Protein AF-A0A1M5A267-F1 (afdb_monomer)

Foldseek 3Di:
DPPPVVVVVVVVVVVVVVVVVVVLFVVLFVLLQVLLQVVQVVVVADRADEDPLQQQLFQVVQQQCLVPVDQAGPVRHGSCVSSVPDDFPDKDKDKDKALDSDSNVSNVVLCVDPRSVCQSNPNQWRHWHKHWDQHPVRMIIIMIMTGHD

Radius of gyration: 17.27 Å; Cα contacts (8 Å, |Δi|>4): 236; chains: 1; bounding box: 64×38×31 Å

pLDDT: mean 91.3, std 11.42, range [56.25, 98.81]

Secondary structure (DSSP, 8-state):
--SHHHHHHHHHHHHHHHHHHHHHHHHHHHHHHHHHHHHHHHTTPPPPEE-HHHHHHHHHHHHHHHHS-SSB-TTS-BGGGGGTT---SSEEEEEEEESS--HHHHHHHHHHSHHHHHHHT-TT--EEEEEEEE-TTS-EEEEEEEE--

InterPro domains:
  IPR014044 CAP domain [PF00188] (33-142)
  IPR035940 CAP superfamily [G3DSA:3.40.33.10] (18-144)
  IPR035940 CAP superfamily [SSF55797] (25-143)

Organism: NCBI:txid1123243

Sequence (149 aa):
MRNLRTIISMLVMMAALFAASTAFASSLENEVLYYVNVERAAAGLRPLTYNVSLASAANVRASEAGVHFGHVRPDGRDVKSVLNEASYAWFGENLAVSKTDDAKKIVRAWMASPTHRANLLNRHYTQMGIGVTRGADGRLYWAGLLASE

Structure (mmCIF, N/CA/C/O backbone):
data_AF-A0A1M5A267-F1
#
_entry.id   AF-A0A1M5A267-F1
#
loop_
_atom_site.group_PDB
_atom_site.id
_atom_site.type_symbol
_atom_site.label_atom_id
_atom_site.label_alt_id
_atom_site.label_comp_id
_atom_site.label_asym_id
_atom_site.label_entity_id
_atom_site.label_seq_id
_atom_site.pdbx_PDB_ins_code
_atom_site.Cartn_x
_atom_site.Cartn_y
_atom_site.Cartn_z
_atom_site.occupancy
_atom_site.B_iso_or_equiv
_atom_site.auth_seq_id
_atom_site.auth_comp_id
_atom_site.auth_asym_id
_atom_site.auth_atom_id
_atom_site.pdbx_PDB_model_num
ATOM 1 N N . MET A 1 1 ? 44.710 18.205 -3.627 1.00 56.25 1 MET A N 1
ATOM 2 C CA . MET A 1 1 ? 43.807 18.642 -2.530 1.00 56.25 1 MET A CA 1
ATOM 3 C C . MET A 1 1 ? 42.447 19.177 -3.025 1.00 56.25 1 MET A C 1
ATOM 5 O O . MET A 1 1 ? 41.764 19.863 -2.278 1.00 56.25 1 MET A O 1
ATOM 9 N N . ARG A 1 2 ? 41.996 18.845 -4.248 1.00 56.69 2 ARG A N 1
ATOM 10 C CA . ARG A 1 2 ? 40.710 19.297 -4.828 1.00 56.69 2 ARG A CA 1
ATOM 11 C C . ARG A 1 2 ? 39.526 18.365 -4.505 1.00 56.69 2 ARG A C 1
ATOM 13 O O . ARG A 1 2 ? 38.456 18.520 -5.070 1.00 56.69 2 ARG A O 1
ATOM 20 N N . ASN A 1 3 ? 39.713 17.385 -3.622 1.00 62.44 3 ASN A N 1
ATOM 21 C CA . ASN A 1 3 ? 38.942 16.144 -3.711 1.00 62.44 3 ASN A CA 1
ATOM 22 C C . ASN A 1 3 ? 37.986 15.972 -2.521 1.00 62.44 3 ASN A C 1
ATOM 24 O O . ASN A 1 3 ? 36.874 15.495 -2.697 1.00 62.44 3 ASN A O 1
ATOM 28 N N . LEU A 1 4 ? 38.371 16.415 -1.320 1.00 67.75 4 LEU A N 1
ATOM 29 C CA . LEU A 1 4 ? 37.587 16.148 -0.110 1.00 67.75 4 LEU A CA 1
ATOM 30 C C . LEU A 1 4 ? 36.311 17.000 -0.025 1.00 67.75 4 LEU A C 1
ATOM 32 O O . LEU A 1 4 ? 35.255 16.484 0.317 1.00 67.75 4 LEU A O 1
ATOM 36 N N . ARG A 1 5 ? 36.379 18.283 -0.407 1.00 73.12 5 ARG A N 1
ATOM 37 C CA . ARG A 1 5 ? 35.201 19.168 -0.445 1.00 73.12 5 ARG A CA 1
ATOM 38 C C . ARG A 1 5 ? 34.155 18.685 -1.450 1.00 73.12 5 ARG A C 1
ATOM 40 O O . ARG A 1 5 ? 32.987 18.612 -1.104 1.00 73.12 5 ARG A O 1
ATOM 47 N N . THR A 1 6 ? 34.579 18.284 -2.647 1.00 70.44 6 THR A N 1
ATOM 48 C CA . THR A 1 6 ? 33.681 17.768 -3.689 1.00 70.44 6 THR A CA 1
ATOM 49 C C . THR A 1 6 ? 33.042 16.437 -3.292 1.00 70.44 6 THR A C 1
ATOM 51 O O . THR A 1 6 ? 31.845 16.262 -3.495 1.00 70.44 6 THR A O 1
ATOM 54 N N . ILE A 1 7 ? 33.800 15.528 -2.664 1.00 74.69 7 ILE A N 1
ATOM 55 C CA . ILE A 1 7 ? 33.269 14.253 -2.153 1.00 74.69 7 ILE A CA 1
ATOM 56 C C . ILE A 1 7 ? 32.247 14.494 -1.036 1.00 74.69 7 ILE A C 1
ATOM 58 O O . ILE A 1 7 ? 31.166 13.914 -1.068 1.00 74.69 7 ILE A O 1
ATOM 62 N N . ILE A 1 8 ? 32.543 15.384 -0.085 1.00 77.44 8 ILE A N 1
ATOM 63 C CA . ILE A 1 8 ? 31.602 15.735 0.988 1.00 77.44 8 ILE A CA 1
ATOM 64 C C . ILE A 1 8 ? 30.332 16.362 0.400 1.00 77.44 8 ILE A C 1
ATOM 66 O O . ILE A 1 8 ? 29.235 15.966 0.776 1.00 77.44 8 ILE A O 1
ATOM 70 N N . SER A 1 9 ? 30.449 17.276 -0.567 1.00 73.81 9 SER A N 1
ATOM 71 C CA . SER A 1 9 ? 29.285 17.862 -1.241 1.00 73.81 9 SER A CA 1
ATOM 72 C C . SER A 1 9 ? 28.444 16.821 -1.988 1.00 73.81 9 SER A C 1
ATOM 74 O O . SER A 1 9 ? 27.220 16.869 -1.903 1.00 73.81 9 SER A O 1
ATOM 76 N N . MET A 1 10 ? 29.066 15.852 -2.669 1.00 75.69 10 MET A N 1
ATOM 77 C CA . MET A 1 10 ? 28.349 14.753 -3.330 1.00 75.69 10 MET A CA 1
ATOM 78 C C . MET A 1 10 ? 27.637 13.839 -2.329 1.00 75.69 10 MET A C 1
ATOM 80 O O . MET A 1 10 ? 26.479 13.491 -2.544 1.00 75.69 10 MET A O 1
ATOM 84 N N . LEU A 1 11 ? 28.290 13.491 -1.217 1.00 78.44 11 LEU A N 1
ATOM 85 C CA . LEU A 1 11 ? 27.695 12.667 -0.163 1.00 78.44 11 LEU A CA 1
ATOM 86 C C . LEU A 1 11 ? 26.512 13.370 0.513 1.00 78.44 11 LEU A C 1
ATOM 88 O O . LEU A 1 11 ? 25.465 12.756 0.702 1.00 78.44 11 LEU A O 1
ATOM 92 N N . VAL A 1 12 ? 26.643 14.665 0.817 1.00 77.25 12 VAL A N 1
ATOM 93 C CA . VAL A 1 12 ? 25.555 15.477 1.384 1.00 77.25 12 VAL A CA 1
ATOM 94 C C . VAL A 1 12 ? 24.383 15.580 0.405 1.00 77.25 12 VAL A C 1
ATOM 96 O O . VAL A 1 12 ? 23.234 15.425 0.810 1.00 77.25 12 VAL A O 1
ATOM 99 N N . MET A 1 13 ? 24.654 15.773 -0.889 1.00 70.19 13 MET A N 1
ATOM 100 C CA . MET A 1 13 ? 23.606 15.847 -1.910 1.00 70.19 13 MET A CA 1
ATOM 101 C C . MET A 1 13 ? 22.891 14.502 -2.107 1.00 70.19 13 MET A C 1
ATOM 103 O O . MET A 1 13 ? 21.669 14.473 -2.224 1.00 70.19 13 MET A O 1
ATOM 107 N N . MET A 1 14 ? 23.622 13.384 -2.079 1.00 71.62 14 MET A N 1
ATOM 108 C CA . MET A 1 14 ? 23.042 12.042 -2.188 1.00 71.62 14 MET A CA 1
ATOM 109 C C . MET A 1 14 ? 22.178 11.692 -0.968 1.00 71.62 14 MET A C 1
ATOM 111 O O . MET A 1 14 ? 21.073 11.175 -1.125 1.00 71.62 14 MET A O 1
ATOM 115 N N . ALA A 1 15 ? 22.635 12.037 0.240 1.00 67.25 15 ALA A N 1
ATOM 116 C CA . ALA A 1 15 ? 21.856 11.866 1.464 1.00 67.25 15 ALA A CA 1
ATOM 117 C C . ALA A 1 15 ? 20.574 12.721 1.462 1.00 67.25 15 ALA A C 1
ATOM 119 O O . ALA A 1 15 ? 19.509 12.232 1.839 1.00 67.25 15 ALA A O 1
ATOM 120 N N . ALA A 1 16 ? 20.648 13.969 0.988 1.00 59.91 16 ALA A N 1
ATOM 121 C CA . ALA A 1 16 ? 19.489 14.856 0.880 1.00 59.91 16 ALA A CA 1
ATOM 122 C C . ALA A 1 16 ? 18.456 14.361 -0.150 1.00 59.91 16 ALA A C 1
ATOM 124 O O . ALA A 1 16 ? 17.258 14.379 0.129 1.00 59.91 16 ALA A O 1
ATOM 125 N N . LEU A 1 17 ? 18.905 13.870 -1.312 1.00 65.88 17 LEU A N 1
ATOM 126 C CA . LEU A 1 17 ? 18.029 13.270 -2.327 1.00 65.88 17 LEU A CA 1
ATOM 127 C C . LEU A 1 17 ? 17.302 12.032 -1.789 1.00 65.88 17 LEU A C 1
ATOM 129 O O . LEU A 1 17 ? 16.099 11.880 -2.003 1.00 65.88 17 LEU A O 1
ATOM 133 N N . PHE A 1 18 ? 18.011 11.178 -1.046 1.00 67.00 18 PHE A N 1
ATOM 134 C CA . PHE A 1 18 ? 17.415 10.004 -0.416 1.00 67.00 18 PHE A CA 1
ATOM 135 C C . PHE A 1 18 ? 16.355 10.397 0.624 1.00 67.00 18 PHE A C 1
ATOM 137 O O . PHE A 1 18 ? 15.223 9.922 0.548 1.00 67.00 18 PHE A O 1
ATOM 144 N N . ALA A 1 19 ? 16.667 11.327 1.532 1.00 61.41 19 ALA A N 1
ATOM 145 C CA . ALA A 1 19 ? 15.726 11.803 2.549 1.00 61.41 19 ALA A CA 1
ATOM 146 C C . ALA A 1 19 ? 14.476 12.486 1.956 1.00 61.41 19 ALA A C 1
ATOM 148 O O . ALA A 1 19 ? 13.368 12.293 2.451 1.00 61.41 19 ALA A O 1
ATOM 149 N N . ALA A 1 20 ? 14.625 13.258 0.875 1.00 61.56 20 ALA A N 1
ATOM 150 C CA . ALA A 1 20 ? 13.484 13.857 0.185 1.00 61.56 20 ALA A CA 1
ATOM 151 C C . ALA A 1 20 ? 12.590 12.793 -0.477 1.00 61.56 20 ALA A C 1
ATOM 153 O O . ALA A 1 20 ? 11.365 12.896 -0.427 1.00 61.56 20 ALA A O 1
ATOM 154 N N . SER A 1 21 ? 13.187 11.745 -1.056 1.00 67.44 21 SER A N 1
ATOM 155 C CA . SER A 1 21 ? 12.437 10.652 -1.685 1.00 67.44 21 SER A CA 1
ATOM 156 C C . SER A 1 21 ? 11.642 9.813 -0.679 1.00 67.44 21 SER A C 1
ATOM 158 O O . SER A 1 21 ? 10.497 9.456 -0.955 1.00 67.44 21 SER A O 1
ATOM 160 N N . THR A 1 22 ? 12.199 9.554 0.509 1.00 70.38 22 THR A N 1
ATOM 161 C CA . THR A 1 22 ? 11.508 8.815 1.576 1.00 70.38 22 THR A CA 1
ATOM 162 C C . THR A 1 22 ? 10.385 9.641 2.197 1.00 70.38 22 THR A C 1
ATOM 164 O O . THR A 1 22 ? 9.303 9.111 2.444 1.00 70.38 22 THR A O 1
ATOM 167 N N . ALA A 1 23 ? 10.594 10.947 2.389 1.00 68.44 23 ALA A N 1
ATOM 168 C CA . ALA A 1 23 ? 9.543 11.858 2.840 1.00 68.44 23 ALA A CA 1
ATOM 169 C C . ALA A 1 23 ? 8.381 11.952 1.834 1.00 68.44 23 ALA A C 1
ATOM 171 O O . ALA A 1 23 ? 7.222 11.969 2.234 1.00 68.44 23 ALA A O 1
ATOM 172 N N . PHE A 1 24 ? 8.679 11.961 0.532 1.00 69.62 24 PHE A N 1
ATOM 173 C CA . PHE A 1 24 ? 7.664 11.977 -0.522 1.00 69.62 24 PHE A CA 1
ATOM 174 C C . PHE A 1 24 ? 6.872 10.661 -0.619 1.00 69.62 24 PHE A C 1
ATOM 176 O O . PHE A 1 24 ? 5.650 10.668 -0.779 1.00 69.62 24 PHE A O 1
ATOM 183 N N . ALA A 1 25 ? 7.544 9.513 -0.493 1.00 69.44 25 ALA A N 1
ATOM 184 C CA . ALA A 1 25 ? 6.858 8.224 -0.429 1.00 69.44 25 ALA A CA 1
ATOM 185 C C . ALA A 1 25 ? 5.906 8.171 0.778 1.00 69.44 25 ALA A C 1
ATOM 187 O O . ALA A 1 25 ? 4.732 7.843 0.612 1.00 69.44 25 ALA A O 1
ATOM 188 N N . SER A 1 26 ? 6.364 8.614 1.956 1.00 74.81 26 SER A N 1
ATOM 189 C CA . SER A 1 26 ? 5.517 8.629 3.153 1.00 74.81 26 SER A CA 1
ATOM 190 C C . SER A 1 26 ? 4.331 9.596 3.030 1.00 74.81 26 SER A C 1
ATOM 192 O O . SER A 1 26 ? 3.255 9.307 3.556 1.00 74.81 26 SER A O 1
ATOM 194 N N . SER A 1 27 ? 4.455 10.710 2.293 1.00 86.88 27 SER A N 1
ATOM 195 C CA . SER A 1 27 ? 3.303 11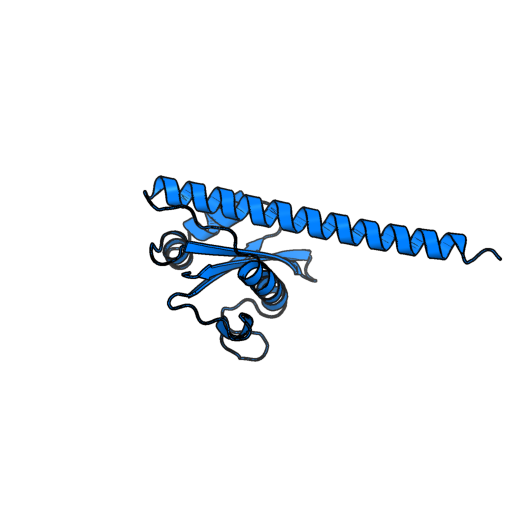.583 2.025 1.00 86.88 27 SER A CA 1
ATOM 196 C C . SER A 1 27 ? 2.254 10.898 1.145 1.00 86.88 27 SER A C 1
ATOM 198 O O . SER A 1 27 ? 1.070 10.946 1.471 1.00 86.88 27 SER A O 1
ATOM 200 N N . LEU A 1 28 ? 2.670 10.186 0.092 1.00 94.44 28 LEU A N 1
ATOM 201 C CA . LEU A 1 28 ? 1.745 9.447 -0.776 1.00 94.44 28 LEU A CA 1
ATOM 202 C C . LEU A 1 28 ? 1.064 8.279 -0.051 1.00 94.44 28 LEU A C 1
ATOM 204 O O . LEU A 1 28 ? -0.135 8.063 -0.219 1.00 94.44 28 LEU A O 1
ATOM 208 N N . GLU A 1 29 ? 1.806 7.533 0.768 1.00 94.38 29 GLU A N 1
ATOM 209 C CA . GLU A 1 29 ? 1.274 6.438 1.588 1.00 94.38 29 GLU A CA 1
ATOM 210 C C . GLU A 1 29 ? 0.186 6.937 2.555 1.00 94.38 29 GLU A C 1
ATOM 212 O O . GLU A 1 29 ? -0.896 6.346 2.644 1.00 94.38 29 GLU A O 1
ATOM 217 N N . ASN A 1 30 ? 0.431 8.072 3.218 1.00 94.94 30 ASN A N 1
ATOM 218 C CA . ASN A 1 30 ? -0.537 8.713 4.107 1.00 94.94 30 ASN A CA 1
ATOM 219 C C . ASN A 1 30 ? -1.777 9.227 3.358 1.00 94.94 30 ASN A C 1
ATOM 221 O O . ASN A 1 30 ? -2.897 9.079 3.851 1.00 94.94 30 ASN A O 1
ATOM 225 N N . GLU A 1 31 ? -1.613 9.789 2.157 1.00 97.62 31 GLU A N 1
ATOM 226 C CA . GLU A 1 31 ? -2.743 10.196 1.316 1.00 97.62 31 GLU A CA 1
ATOM 227 C C . GLU A 1 31 ? -3.602 9.003 0.883 1.00 97.62 31 GLU A C 1
ATOM 229 O O . GLU A 1 31 ? -4.833 9.083 0.911 1.00 97.62 31 GLU A O 1
ATOM 234 N N . VAL A 1 32 ? -2.982 7.876 0.515 1.00 98.56 32 VAL A N 1
ATOM 235 C CA . VAL A 1 32 ? -3.715 6.644 0.191 1.00 98.56 32 VAL A CA 1
ATOM 236 C C . VAL A 1 32 ? -4.537 6.195 1.397 1.00 98.56 32 VAL A C 1
ATOM 238 O O . VAL A 1 32 ? -5.736 5.956 1.246 1.00 98.56 32 VAL A O 1
ATOM 241 N N . LEU A 1 33 ? -3.937 6.130 2.591 1.00 98.56 33 LEU A N 1
ATOM 242 C CA . LEU A 1 33 ? -4.661 5.763 3.810 1.00 98.56 33 LEU A CA 1
ATOM 243 C C . LEU A 1 33 ? -5.830 6.715 4.089 1.00 98.56 33 LEU A C 1
ATOM 245 O O . LEU A 1 33 ? -6.929 6.263 4.416 1.00 98.56 33 LEU A O 1
ATOM 249 N N . TYR A 1 34 ? -5.613 8.023 3.931 1.00 98.50 34 TYR A N 1
ATOM 250 C CA . TYR A 1 34 ? -6.661 9.029 4.082 1.00 98.50 34 TYR A CA 1
ATOM 251 C C . TYR A 1 34 ? -7.844 8.740 3.151 1.00 98.50 34 TYR A C 1
ATOM 253 O O . TYR A 1 34 ? -8.976 8.617 3.620 1.00 98.50 34 TYR A O 1
ATOM 261 N N . TYR A 1 35 ? -7.599 8.564 1.850 1.00 98.81 35 TYR A N 1
ATOM 262 C CA . TYR A 1 35 ? -8.675 8.309 0.892 1.00 98.81 35 TYR A CA 1
ATOM 263 C C . TYR A 1 35 ? -9.343 6.946 1.103 1.00 98.81 35 TYR A C 1
ATOM 265 O O . TYR A 1 35 ? -10.559 6.851 0.968 1.00 98.81 35 TYR A O 1
ATOM 273 N N . VAL A 1 36 ? -8.603 5.906 1.502 1.00 98.81 36 VAL A N 1
ATOM 274 C CA . VAL A 1 36 ? -9.205 4.624 1.910 1.00 98.81 36 VAL A CA 1
ATOM 275 C C . VAL A 1 36 ? -10.150 4.828 3.095 1.00 98.81 36 VAL A C 1
ATOM 277 O O . VAL A 1 36 ? -11.260 4.300 3.098 1.00 98.81 36 VAL A O 1
ATOM 280 N N . ASN A 1 37 ? -9.753 5.628 4.084 1.00 98.81 37 ASN A N 1
ATOM 281 C CA . ASN A 1 37 ? -10.588 5.910 5.246 1.00 98.81 37 ASN A CA 1
ATOM 282 C C . ASN A 1 37 ? -11.809 6.779 4.917 1.00 98.81 37 ASN A C 1
ATOM 284 O O . ASN A 1 37 ? -12.852 6.587 5.538 1.00 98.81 37 ASN A O 1
ATOM 288 N N . VAL A 1 38 ? -11.733 7.652 3.907 1.00 98.75 38 VAL A N 1
ATOM 289 C CA . VAL A 1 38 ? -12.912 8.344 3.355 1.00 98.75 38 VAL A CA 1
ATOM 290 C C . VAL A 1 38 ? -13.916 7.335 2.784 1.00 98.75 38 VAL A C 1
ATOM 292 O O . VAL A 1 38 ? -15.097 7.392 3.122 1.00 98.75 38 VAL A O 1
ATOM 295 N N . GLU A 1 39 ? -13.457 6.373 1.980 1.00 98.81 39 GLU A N 1
ATOM 296 C CA . GLU A 1 39 ? -14.321 5.332 1.397 1.00 98.81 39 GLU A CA 1
ATOM 297 C C . GLU A 1 39 ? -14.920 4.411 2.471 1.00 98.81 39 GLU A C 1
ATOM 299 O O . GLU A 1 39 ? -16.096 4.046 2.414 1.00 98.81 39 GLU A O 1
ATOM 304 N N . ARG A 1 40 ? -14.137 4.068 3.501 1.00 98.75 40 ARG A N 1
ATOM 305 C CA . ARG A 1 40 ? -14.615 3.273 4.642 1.00 98.75 40 ARG A CA 1
ATOM 306 C C . ARG A 1 40 ? -15.649 4.021 5.472 1.00 98.75 40 ARG A C 1
ATOM 308 O O . ARG A 1 40 ? -16.666 3.428 5.822 1.00 98.75 40 ARG A O 1
ATOM 315 N N . ALA A 1 41 ? -15.437 5.309 5.736 1.00 98.69 41 ALA A N 1
ATOM 316 C CA . ALA A 1 41 ? -16.411 6.140 6.435 1.00 98.69 41 ALA A CA 1
ATOM 317 C C . ALA A 1 41 ? -17.727 6.245 5.647 1.00 98.69 41 ALA A C 1
ATOM 319 O O . ALA A 1 41 ? -18.798 6.076 6.226 1.00 98.69 41 ALA A O 1
ATOM 320 N N . ALA A 1 42 ? -17.655 6.424 4.322 1.00 98.31 42 ALA A N 1
ATOM 321 C CA . ALA A 1 42 ? -18.830 6.421 3.447 1.00 98.31 42 ALA A CA 1
ATOM 322 C C . ALA A 1 42 ? -19.591 5.079 3.464 1.00 98.31 42 ALA A C 1
ATOM 324 O O . ALA A 1 42 ? -20.802 5.052 3.259 1.00 98.31 42 ALA A O 1
ATOM 325 N N . ALA A 1 43 ? -18.899 3.972 3.747 1.00 98.12 43 ALA A N 1
ATOM 326 C CA . ALA A 1 43 ? -19.486 2.645 3.926 1.00 98.12 43 ALA A CA 1
ATOM 327 C C . ALA A 1 43 ? -19.903 2.325 5.380 1.00 98.12 43 ALA A C 1
ATOM 329 O O . ALA A 1 43 ? -20.303 1.196 5.660 1.00 98.12 43 ALA A O 1
ATOM 330 N N . GLY A 1 44 ? -19.797 3.277 6.316 1.00 98.38 44 GLY A N 1
ATOM 331 C CA . GLY A 1 44 ? -20.144 3.075 7.729 1.00 98.38 44 GLY A CA 1
ATOM 332 C C . GLY A 1 44 ? -19.147 2.211 8.515 1.00 98.38 44 GLY A C 1
ATOM 333 O O . GLY A 1 44 ? -19.508 1.620 9.532 1.00 98.38 44 GLY A O 1
ATOM 334 N N . LEU A 1 45 ? -17.901 2.103 8.050 1.00 98.50 45 LEU A N 1
ATOM 335 C CA . LEU A 1 45 ? -16.850 1.296 8.670 1.00 98.50 45 LEU A CA 1
ATOM 336 C C . LEU A 1 45 ? -15.879 2.152 9.487 1.00 98.50 45 LEU A C 1
ATOM 338 O O . LEU A 1 45 ? -15.626 3.317 9.184 1.00 98.50 45 LEU A O 1
ATOM 342 N N . ARG A 1 46 ? -15.266 1.532 10.502 1.00 97.81 46 ARG A N 1
ATOM 343 C CA . ARG A 1 46 ? -14.172 2.149 11.265 1.00 97.81 46 ARG A CA 1
ATOM 344 C C . ARG A 1 46 ? -12.956 2.404 10.360 1.00 97.81 46 ARG A C 1
ATOM 346 O O . ARG A 1 46 ? -12.661 1.555 9.505 1.00 97.81 46 ARG A O 1
ATOM 353 N N . PRO A 1 47 ? -12.229 3.517 10.562 1.00 98.31 47 PRO A N 1
ATOM 354 C CA . PRO A 1 47 ? -11.000 3.779 9.826 1.00 98.31 47 PRO A CA 1
ATOM 355 C C . PRO A 1 47 ? -9.946 2.708 10.132 1.00 98.31 47 PRO A C 1
ATOM 357 O O . PRO A 1 47 ? -9.912 2.155 11.232 1.00 98.31 47 PRO A O 1
ATOM 360 N N . LEU A 1 48 ? -9.100 2.423 9.147 1.00 98.50 48 LEU A N 1
ATOM 361 C CA . LEU A 1 48 ? -7.881 1.643 9.317 1.00 98.50 48 LEU A CA 1
ATOM 362 C C . LEU A 1 48 ? -6.809 2.517 9.969 1.00 98.50 48 LEU A C 1
ATOM 364 O O . LEU A 1 48 ? -6.658 3.694 9.624 1.00 98.50 48 LEU A O 1
ATOM 368 N N . THR A 1 49 ? -6.042 1.913 10.870 1.00 97.94 49 THR A N 1
ATOM 369 C CA . THR A 1 49 ? -4.869 2.525 11.495 1.00 97.94 49 THR A CA 1
ATOM 370 C C . THR A 1 49 ? -3.623 2.210 10.673 1.00 97.94 49 THR A C 1
ATOM 372 O O . THR A 1 49 ? -3.437 1.078 10.221 1.00 97.94 49 THR A O 1
ATOM 375 N N . TYR A 1 50 ? -2.748 3.198 10.493 1.00 96.75 50 TYR A N 1
ATOM 376 C CA . TYR A 1 50 ? -1.448 2.972 9.868 1.00 96.75 50 TYR A CA 1
ATOM 377 C C . TYR A 1 50 ? -0.601 2.014 10.714 1.00 96.75 50 TYR A C 1
ATOM 379 O O . TYR A 1 50 ? -0.426 2.236 11.913 1.00 96.75 50 TYR A O 1
ATOM 387 N N . ASN A 1 51 ? -0.044 0.974 10.094 1.00 95.50 51 ASN A N 1
ATOM 388 C CA . ASN A 1 51 ? 0.889 0.060 10.744 1.00 95.50 51 ASN A CA 1
ATOM 389 C C . ASN A 1 51 ? 2.252 0.111 10.043 1.00 95.50 51 ASN A C 1
ATOM 391 O O . ASN A 1 51 ? 2.380 -0.230 8.867 1.00 95.50 51 ASN A O 1
ATOM 395 N N . VAL A 1 52 ? 3.284 0.502 10.795 1.00 93.94 52 VAL A N 1
ATOM 396 C CA . VAL A 1 52 ? 4.653 0.669 10.286 1.00 93.94 52 VAL A CA 1
ATOM 397 C C . VAL A 1 52 ? 5.284 -0.642 9.804 1.00 93.94 52 VAL A C 1
ATOM 399 O O . VAL A 1 52 ? 5.991 -0.647 8.797 1.00 93.94 52 VAL A O 1
ATOM 402 N N . SER A 1 53 ? 5.000 -1.766 10.464 1.00 94.38 53 SER A N 1
ATOM 403 C CA . SER A 1 53 ? 5.493 -3.084 10.056 1.00 94.38 53 SER A CA 1
ATOM 404 C C . SER A 1 53 ? 4.836 -3.534 8.752 1.00 94.38 53 SER A C 1
ATOM 406 O O . SER A 1 53 ? 5.529 -3.995 7.845 1.00 94.38 53 SER A O 1
ATOM 408 N N . LEU A 1 54 ? 3.520 -3.324 8.611 1.00 96.50 54 LEU A N 1
ATOM 409 C CA . LEU A 1 54 ? 2.816 -3.571 7.351 1.00 96.50 54 LEU A CA 1
ATOM 410 C C . LEU A 1 54 ? 3.325 -2.652 6.239 1.00 96.50 54 LEU A C 1
ATOM 412 O O . LEU A 1 54 ? 3.423 -3.100 5.106 1.00 96.50 54 LEU A O 1
ATOM 416 N N . ALA A 1 55 ? 3.654 -1.391 6.527 1.00 96.25 55 ALA A N 1
ATOM 417 C CA . ALA A 1 55 ? 4.173 -0.460 5.525 1.00 96.25 55 ALA A CA 1
ATOM 418 C C . ALA A 1 55 ? 5.587 -0.836 5.056 1.00 96.25 55 ALA A C 1
ATOM 420 O O . ALA A 1 55 ? 5.875 -0.813 3.862 1.00 96.25 55 ALA A O 1
ATOM 421 N N . SER A 1 56 ? 6.456 -1.274 5.973 1.00 95.38 56 SER A N 1
ATOM 422 C CA . SER A 1 56 ? 7.762 -1.849 5.623 1.00 95.38 56 SER A CA 1
ATOM 423 C C . SER A 1 56 ? 7.598 -3.054 4.688 1.00 95.38 56 SER A C 1
ATOM 425 O O . SER A 1 56 ? 8.207 -3.126 3.618 1.00 95.38 56 SER A O 1
ATOM 427 N N . ALA A 1 57 ? 6.684 -3.958 5.037 1.00 97.00 57 ALA A N 1
ATOM 428 C CA . ALA A 1 57 ? 6.366 -5.124 4.229 1.00 97.00 57 ALA A CA 1
ATOM 429 C C . ALA A 1 57 ? 5.724 -4.753 2.873 1.00 97.00 57 ALA A C 1
ATOM 431 O O . ALA A 1 57 ? 6.053 -5.334 1.839 1.00 97.00 57 ALA A O 1
ATOM 432 N N . ALA A 1 58 ? 4.861 -3.736 2.844 1.00 97.88 58 ALA A N 1
ATOM 433 C CA . ALA A 1 58 ? 4.242 -3.217 1.631 1.00 97.88 58 ALA A CA 1
ATOM 434 C C . ALA A 1 58 ? 5.275 -2.576 0.694 1.00 97.88 58 ALA A C 1
ATOM 436 O O . ALA A 1 58 ? 5.172 -2.735 -0.517 1.00 97.88 58 ALA A O 1
ATOM 437 N N . ASN A 1 59 ? 6.305 -1.914 1.223 1.00 97.12 59 ASN A N 1
ATOM 438 C CA . ASN A 1 59 ? 7.400 -1.372 0.417 1.00 97.12 59 ASN A CA 1
ATOM 439 C C . ASN A 1 59 ? 8.219 -2.476 -0.266 1.00 97.12 59 ASN A C 1
ATOM 441 O O . ASN A 1 59 ? 8.540 -2.365 -1.452 1.00 97.12 59 ASN A O 1
ATOM 445 N N . VAL A 1 60 ? 8.464 -3.593 0.427 1.00 97.56 60 VAL A N 1
ATOM 446 C CA . VAL A 1 60 ? 9.043 -4.793 -0.201 1.00 97.56 60 VAL A CA 1
ATOM 447 C C . VAL A 1 60 ? 8.134 -5.298 -1.323 1.00 97.56 60 VAL A C 1
ATOM 449 O O . VAL A 1 60 ? 8.603 -5.530 -2.436 1.00 97.56 60 VAL A O 1
ATOM 452 N N . ARG A 1 61 ? 6.824 -5.396 -1.071 1.00 98.06 61 ARG A N 1
ATOM 453 C CA . ARG A 1 61 ? 5.849 -5.843 -2.076 1.00 98.06 61 ARG A CA 1
ATOM 454 C C . ARG A 1 61 ? 5.739 -4.916 -3.280 1.00 98.06 61 ARG A C 1
ATOM 456 O O . ARG A 1 61 ? 5.651 -5.409 -4.399 1.00 98.06 61 ARG A O 1
ATOM 463 N N . ALA A 1 62 ? 5.788 -3.603 -3.087 1.00 98.06 62 ALA A N 1
ATOM 464 C CA . ALA A 1 62 ? 5.767 -2.627 -4.171 1.00 98.06 62 ALA A CA 1
ATOM 465 C C . ALA A 1 62 ? 6.993 -2.776 -5.087 1.00 98.06 62 ALA A C 1
ATOM 467 O O . ALA A 1 62 ? 6.854 -2.771 -6.310 1.00 98.06 62 ALA A O 1
ATOM 468 N N . SER A 1 63 ? 8.178 -2.979 -4.505 1.00 97.94 63 SER A N 1
ATOM 469 C CA . SER A 1 63 ? 9.406 -3.266 -5.255 1.00 97.94 63 SER A CA 1
ATOM 470 C C . SER A 1 63 ? 9.319 -4.597 -6.013 1.00 97.94 63 SER A C 1
ATOM 472 O O . SER A 1 63 ? 9.577 -4.656 -7.216 1.00 97.94 63 SER A O 1
ATOM 474 N N . GLU A 1 64 ? 8.863 -5.660 -5.344 1.00 98.06 64 GLU A N 1
ATOM 475 C CA . GLU A 1 64 ? 8.670 -6.981 -5.951 1.00 98.06 64 GLU A CA 1
ATOM 476 C C . GLU A 1 64 ? 7.645 -6.961 -7.093 1.00 98.06 64 GLU A C 1
ATOM 478 O O . GLU A 1 64 ? 7.855 -7.611 -8.115 1.00 98.06 64 GLU A O 1
ATOM 483 N N . ALA A 1 65 ? 6.572 -6.178 -6.962 1.00 97.75 65 ALA A N 1
ATOM 484 C CA . ALA A 1 65 ? 5.571 -5.982 -8.005 1.00 97.75 65 ALA A CA 1
ATOM 485 C C . ALA A 1 65 ? 6.146 -5.303 -9.262 1.00 97.75 65 ALA A C 1
ATOM 487 O O . ALA A 1 65 ? 5.639 -5.535 -10.359 1.00 97.75 65 ALA A O 1
ATOM 488 N N . GLY A 1 66 ? 7.221 -4.518 -9.112 1.00 96.56 66 GLY A N 1
ATOM 489 C CA . GLY A 1 66 ? 8.007 -3.969 -10.220 1.00 96.56 66 GLY A CA 1
ATOM 490 C C . GLY A 1 66 ? 8.820 -5.013 -10.991 1.00 96.56 66 GLY A C 1
ATOM 491 O O . GLY A 1 66 ? 9.168 -4.779 -12.146 1.00 96.56 66 GLY A O 1
ATOM 492 N N . VAL A 1 67 ? 9.103 -6.166 -10.377 1.00 96.25 67 VAL A N 1
ATOM 493 C CA . VAL A 1 67 ? 9.771 -7.313 -11.013 1.00 96.25 67 VAL A CA 1
ATOM 494 C C . VAL A 1 67 ? 8.741 -8.290 -11.580 1.00 96.25 67 VAL A C 1
ATOM 496 O O . VAL A 1 67 ? 8.849 -8.725 -12.725 1.00 96.25 67 VAL A O 1
ATOM 499 N N . HIS A 1 68 ? 7.726 -8.626 -10.784 1.00 95.38 68 HIS A N 1
ATOM 500 C CA . HIS A 1 68 ? 6.631 -9.511 -11.154 1.00 95.38 68 HIS A CA 1
ATOM 501 C C . HIS A 1 68 ? 5.318 -8.995 -10.560 1.00 95.38 68 HIS A C 1
ATOM 503 O O . HIS A 1 68 ? 5.079 -9.099 -9.355 1.00 95.38 68 HIS A O 1
ATOM 509 N N . PHE A 1 69 ? 4.446 -8.452 -11.411 1.00 97.12 69 PHE A N 1
ATOM 510 C CA . PHE A 1 69 ? 3.163 -7.911 -10.975 1.00 97.12 69 PHE A CA 1
ATOM 511 C C . PHE A 1 69 ? 2.140 -9.031 -10.728 1.00 97.12 69 PHE A C 1
ATOM 513 O O . PHE A 1 69 ? 1.389 -9.415 -11.625 1.00 97.12 69 PHE A O 1
ATOM 520 N N . GLY A 1 70 ? 2.114 -9.548 -9.499 1.00 96.62 70 GLY A N 1
ATOM 521 C CA . GLY A 1 70 ? 1.194 -10.595 -9.063 1.00 96.62 70 GLY A CA 1
ATOM 522 C C . GLY A 1 70 ? 1.191 -10.799 -7.545 1.00 96.62 70 GLY A C 1
ATOM 523 O O . GLY A 1 70 ? 2.050 -10.283 -6.829 1.00 96.62 70 GLY A O 1
ATOM 524 N N . HIS A 1 71 ? 0.219 -11.582 -7.067 1.00 95.81 71 HIS A N 1
ATOM 525 C CA . HIS A 1 71 ? 0.012 -11.907 -5.644 1.00 95.81 71 HIS A CA 1
ATOM 526 C C . HIS A 1 71 ? 0.874 -13.081 -5.142 1.00 95.81 71 HIS A C 1
ATOM 528 O O . HIS A 1 71 ? 0.662 -13.603 -4.049 1.00 95.81 71 HIS A O 1
ATOM 534 N N . VAL A 1 72 ? 1.850 -13.498 -5.947 1.00 96.12 72 VAL A N 1
ATOM 535 C CA . VAL A 1 72 ? 2.910 -14.437 -5.577 1.00 96.12 72 VAL A CA 1
ATOM 536 C C . VAL A 1 72 ? 4.217 -13.663 -5.634 1.00 96.12 72 VAL A C 1
ATOM 538 O O . VAL A 1 72 ? 4.423 -12.845 -6.536 1.00 96.12 72 VAL A O 1
ATOM 541 N N . ARG A 1 73 ? 5.090 -13.876 -4.650 1.00 97.06 73 AR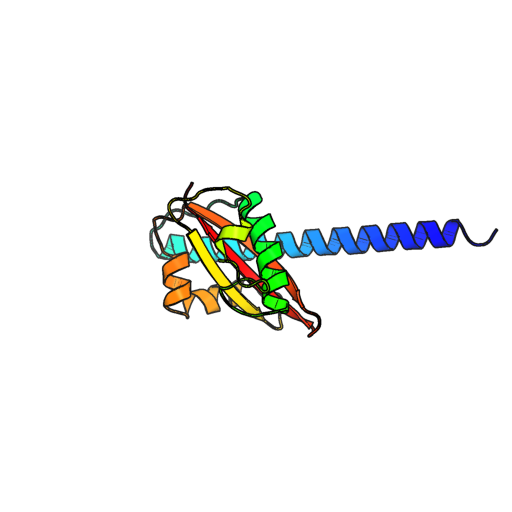G A N 1
ATOM 542 C CA . ARG A 1 73 ? 6.384 -13.194 -4.619 1.00 97.06 73 ARG A CA 1
ATOM 543 C C . ARG A 1 73 ? 7.269 -13.686 -5.772 1.00 97.06 73 ARG A C 1
ATOM 545 O O . ARG A 1 73 ? 7.097 -14.819 -6.220 1.00 97.06 73 ARG A O 1
ATOM 552 N N . PRO A 1 74 ? 8.243 -12.889 -6.247 1.00 97.06 74 PRO A N 1
ATOM 553 C CA . PRO A 1 74 ? 9.114 -13.279 -7.361 1.00 97.06 74 PRO A CA 1
ATOM 554 C C . PRO A 1 74 ? 9.889 -14.587 -7.139 1.00 97.06 74 PRO A C 1
ATOM 556 O O . PRO A 1 74 ? 10.278 -15.241 -8.099 1.00 97.06 74 PRO A O 1
ATOM 559 N N . ASP A 1 75 ? 10.100 -14.977 -5.882 1.00 95.44 75 ASP A N 1
ATOM 560 C CA . ASP A 1 75 ? 10.745 -16.233 -5.489 1.00 95.44 75 ASP A CA 1
ATOM 561 C C . ASP A 1 75 ? 9.772 -17.421 -5.336 1.00 95.44 75 ASP A C 1
ATOM 563 O O . ASP A 1 75 ? 10.169 -18.496 -4.891 1.00 95.44 75 ASP A O 1
ATOM 567 N N . GLY A 1 76 ? 8.497 -17.240 -5.693 1.00 96.12 76 GLY A N 1
ATOM 568 C CA . GLY A 1 76 ? 7.454 -18.263 -5.641 1.00 96.12 76 GLY A CA 1
ATOM 569 C C . GLY A 1 76 ? 6.762 -18.418 -4.285 1.00 96.12 76 GLY A C 1
ATOM 570 O O . GLY A 1 76 ? 5.825 -19.210 -4.179 1.00 96.12 76 GLY A O 1
ATOM 571 N N . ARG A 1 77 ? 7.177 -17.687 -3.241 1.00 95.38 77 ARG A N 1
ATOM 572 C CA . ARG A 1 77 ? 6.521 -17.759 -1.926 1.00 95.38 77 ARG A CA 1
ATOM 573 C C . ARG A 1 77 ? 5.183 -17.021 -1.909 1.00 95.38 77 ARG A C 1
ATOM 575 O O . ARG A 1 77 ? 4.947 -16.079 -2.667 1.00 95.38 77 ARG A O 1
ATOM 582 N N . ASP A 1 78 ? 4.327 -17.419 -0.969 1.00 93.75 78 ASP A N 1
ATOM 583 C CA . ASP A 1 78 ? 3.086 -16.705 -0.662 1.00 93.75 78 ASP A CA 1
ATOM 584 C C . ASP A 1 78 ? 3.375 -15.266 -0.210 1.00 93.75 78 ASP A C 1
ATOM 586 O O . ASP A 1 78 ? 4.359 -15.005 0.496 1.00 93.75 78 ASP A O 1
ATOM 590 N N . VAL A 1 79 ? 2.499 -14.333 -0.585 1.00 93.44 79 VAL A N 1
ATOM 591 C CA . VAL A 1 79 ? 2.599 -12.916 -0.217 1.00 93.44 79 VAL A CA 1
ATOM 592 C C . VAL A 1 79 ? 2.751 -12.709 1.292 1.00 93.44 79 VAL A C 1
ATOM 594 O O . VAL A 1 79 ? 3.587 -11.905 1.691 1.00 93.44 79 VAL A O 1
ATOM 597 N N . LYS A 1 80 ? 2.050 -13.468 2.148 1.00 92.56 80 LYS A N 1
ATOM 598 C CA . LYS A 1 80 ? 2.110 -13.330 3.617 1.00 92.56 80 LYS A CA 1
ATOM 599 C C . LYS A 1 80 ? 3.508 -13.555 4.179 1.00 92.56 80 LYS A C 1
ATOM 601 O O . LYS A 1 80 ? 3.828 -13.029 5.240 1.00 92.56 80 LYS A O 1
ATOM 606 N N . SER A 1 81 ? 4.369 -14.280 3.461 1.00 93.75 81 SER A N 1
ATOM 607 C CA . SER A 1 81 ? 5.766 -14.492 3.867 1.00 93.75 81 SER A CA 1
ATOM 608 C C . SER A 1 81 ? 6.590 -13.199 3.954 1.00 93.75 81 SER A C 1
ATOM 610 O O . SER A 1 81 ? 7.704 -13.222 4.471 1.00 93.75 81 SER A O 1
ATOM 612 N N . VAL A 1 82 ? 6.078 -12.071 3.449 1.00 94.56 82 VAL A N 1
ATOM 613 C CA . VAL A 1 82 ? 6.708 -10.750 3.598 1.00 94.56 82 VAL A CA 1
ATOM 614 C C . VAL A 1 82 ? 6.613 -10.193 5.026 1.00 94.56 82 VAL A C 1
ATOM 616 O O . VAL A 1 82 ? 7.354 -9.283 5.380 1.00 94.56 82 VAL A O 1
ATOM 619 N N . LEU A 1 83 ? 5.740 -10.755 5.865 1.00 90.38 83 LEU A N 1
ATOM 620 C CA . LEU A 1 83 ? 5.482 -10.286 7.227 1.00 90.38 83 LEU A CA 1
ATOM 621 C C . LEU A 1 83 ? 6.462 -10.819 8.290 1.00 90.38 83 LEU A C 1
ATOM 623 O O . LEU A 1 83 ? 6.277 -10.515 9.464 1.00 90.38 83 LEU A O 1
ATOM 627 N N . ASN A 1 84 ? 7.487 -11.593 7.902 1.00 78.25 84 ASN A N 1
ATOM 628 C CA . ASN A 1 84 ? 8.550 -12.104 8.785 1.00 78.25 84 ASN A CA 1
ATOM 629 C C . ASN A 1 84 ? 8.028 -12.635 10.144 1.00 78.25 84 ASN A C 1
ATOM 631 O O . ASN A 1 84 ? 8.405 -12.128 11.194 1.00 78.25 84 ASN A O 1
ATOM 635 N N . GLU A 1 85 ? 7.158 -13.652 10.103 1.00 69.75 85 GLU A N 1
ATOM 636 C CA . GLU A 1 85 ? 6.553 -14.355 11.260 1.00 69.75 85 GLU A CA 1
ATOM 637 C C . GLU A 1 85 ? 5.414 -13.638 12.006 1.00 69.75 85 GLU A C 1
ATOM 639 O O . GLU A 1 85 ? 4.774 -14.255 12.860 1.00 69.75 85 GLU A O 1
ATOM 644 N N . ALA A 1 86 ? 5.063 -12.396 11.654 1.00 76.12 86 ALA A N 1
ATOM 645 C CA . ALA A 1 86 ? 3.827 -11.805 12.166 1.00 76.12 86 ALA A CA 1
ATOM 646 C C . ALA A 1 86 ? 2.607 -12.585 11.641 1.00 76.12 86 ALA A C 1
ATOM 648 O O . ALA A 1 86 ? 2.402 -12.727 10.432 1.00 76.12 86 ALA A O 1
ATOM 649 N N . SER A 1 87 ? 1.791 -13.098 12.563 1.00 79.69 87 SER A N 1
ATOM 650 C CA . SER A 1 87 ? 0.594 -13.874 12.246 1.00 79.69 87 SER A CA 1
ATOM 651 C C . SER A 1 87 ? -0.652 -13.032 12.474 1.00 79.69 87 SER A C 1
ATOM 653 O O . SER A 1 87 ? -1.003 -12.736 13.612 1.00 79.69 87 SER A O 1
ATOM 655 N N . TYR A 1 88 ? -1.355 -12.716 11.389 1.00 86.62 88 TYR A N 1
ATOM 656 C CA . TYR A 1 88 ? -2.663 -12.067 11.431 1.00 86.62 88 TYR A CA 1
ATOM 657 C C . TYR A 1 88 ? -3.753 -13.059 11.038 1.00 86.62 88 TYR A C 1
ATOM 659 O O . TYR A 1 88 ? -3.618 -13.783 10.046 1.00 86.62 88 TYR A O 1
ATOM 667 N N . ALA A 1 89 ? -4.862 -13.062 11.781 1.00 89.38 89 ALA A N 1
ATOM 668 C CA . ALA A 1 89 ? -6.021 -13.896 11.459 1.00 89.38 89 ALA A CA 1
ATOM 669 C C . ALA A 1 89 ? -6.612 -13.531 10.087 1.00 89.38 89 ALA A C 1
ATOM 671 O O . ALA A 1 89 ? -7.073 -14.397 9.344 1.00 89.38 89 ALA A O 1
ATOM 672 N N . TRP A 1 90 ? -6.547 -12.245 9.736 1.00 94.12 90 TRP A N 1
ATOM 673 C CA . TRP A 1 90 ? -6.964 -11.727 8.442 1.00 94.12 90 TRP A CA 1
ATOM 674 C C . TRP A 1 90 ? -5.811 -10.983 7.788 1.00 94.12 90 TRP A C 1
ATOM 676 O O . TRP A 1 90 ? -5.180 -10.140 8.414 1.00 94.12 90 TRP A O 1
ATOM 686 N N . PHE A 1 91 ? -5.582 -11.261 6.506 1.00 96.12 91 PHE A N 1
ATOM 687 C CA . PHE A 1 91 ? -4.602 -10.560 5.680 1.00 96.12 91 PHE A CA 1
ATOM 688 C C . PHE A 1 91 ? -5.164 -10.333 4.274 1.00 96.12 91 PHE A C 1
ATOM 690 O O . PHE A 1 91 ? -5.920 -11.173 3.781 1.00 96.12 91 PHE A O 1
ATOM 697 N N . GLY A 1 92 ? -4.816 -9.218 3.637 1.00 97.00 92 GLY A N 1
ATOM 698 C CA . GLY A 1 92 ? -5.173 -8.906 2.255 1.00 97.00 92 GLY A CA 1
ATOM 699 C C . GLY A 1 92 ? -4.118 -8.036 1.575 1.00 97.00 92 GLY A C 1
ATOM 700 O O . GLY A 1 92 ? -3.424 -7.267 2.235 1.00 97.00 92 GLY A O 1
ATOM 701 N N . GLU A 1 93 ? -4.017 -8.148 0.251 1.00 98.38 93 GLU A N 1
ATOM 702 C CA . GLU A 1 93 ? -3.147 -7.320 -0.588 1.00 98.38 93 GLU A CA 1
ATOM 703 C C . GLU A 1 93 ? -3.969 -6.684 -1.711 1.00 98.38 93 GLU A C 1
ATOM 705 O O . GLU A 1 93 ? -4.726 -7.362 -2.406 1.00 98.38 93 GLU A O 1
ATOM 710 N N . ASN A 1 94 ? -3.769 -5.385 -1.919 1.00 98.81 94 ASN A N 1
ATOM 711 C CA . ASN A 1 94 ? -4.187 -4.677 -3.119 1.00 98.81 94 ASN A CA 1
ATOM 712 C C . ASN A 1 94 ? -2.946 -4.159 -3.848 1.00 98.81 94 ASN A C 1
ATOM 714 O O . ASN A 1 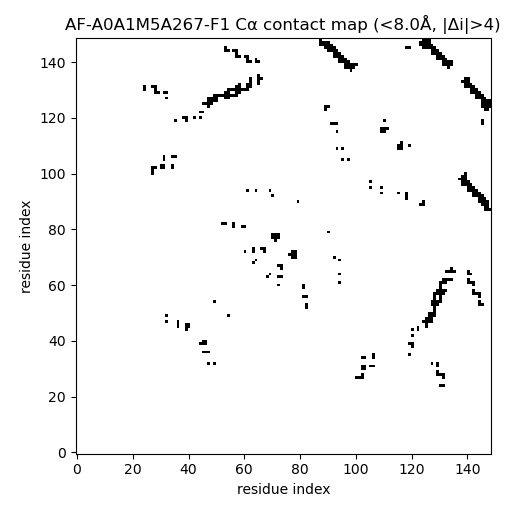94 ? -2.153 -3.421 -3.265 1.00 98.81 94 ASN A O 1
ATOM 718 N N . LEU A 1 95 ? -2.798 -4.501 -5.128 1.00 98.62 95 LEU A N 1
ATOM 719 C CA . LEU A 1 95 ? -1.718 -3.994 -5.974 1.00 98.62 95 LEU A CA 1
ATOM 720 C C . LEU A 1 95 ? -2.257 -2.979 -6.983 1.00 98.62 95 LEU A C 1
ATOM 722 O O . LEU A 1 95 ? -3.411 -3.051 -7.412 1.00 98.62 95 LEU A O 1
ATOM 726 N N . ALA A 1 96 ? -1.429 -2.019 -7.378 1.00 98.38 96 ALA A N 1
ATOM 727 C CA . ALA A 1 96 ? -1.717 -1.138 -8.505 1.00 98.38 96 ALA A CA 1
ATOM 728 C C . ALA A 1 96 ? -0.433 -0.706 -9.215 1.00 98.38 96 ALA A C 1
ATOM 730 O O . ALA A 1 96 ? 0.654 -0.728 -8.642 1.00 98.38 96 ALA A O 1
ATOM 731 N N . VAL A 1 97 ? -0.581 -0.261 -10.464 1.00 98.00 97 VAL A N 1
ATOM 732 C CA . VAL A 1 97 ? 0.481 0.412 -11.217 1.00 98.00 97 VAL A CA 1
ATOM 733 C C . VAL A 1 97 ? -0.055 1.701 -11.812 1.00 98.00 97 VAL A C 1
ATOM 735 O O . VAL A 1 97 ? -1.117 1.713 -12.437 1.00 98.00 97 VAL A O 1
ATOM 738 N N . SER A 1 98 ? 0.708 2.782 -11.701 1.00 97.56 98 SER A N 1
ATOM 739 C CA . SER A 1 98 ? 0.380 4.067 -12.317 1.00 97.56 98 SER A CA 1
ATOM 740 C C . SER A 1 98 ? 1.580 4.698 -13.017 1.00 97.56 98 SER A C 1
ATOM 742 O O . SER A 1 98 ? 2.727 4.296 -12.851 1.00 97.56 98 SER A O 1
ATOM 744 N N . LYS A 1 99 ? 1.295 5.705 -13.845 1.00 96.50 99 LYS A N 1
ATOM 745 C CA . LYS A 1 99 ? 2.311 6.610 -14.409 1.00 96.50 99 LYS A CA 1
ATOM 746 C C . LYS A 1 99 ? 2.453 7.904 -13.599 1.00 96.50 99 LYS A C 1
ATOM 748 O O . LYS A 1 99 ? 3.385 8.660 -13.829 1.00 96.50 99 LYS A O 1
ATOM 753 N N . THR A 1 100 ? 1.511 8.159 -12.694 1.00 94.00 100 THR A N 1
ATOM 754 C CA . THR A 1 100 ? 1.390 9.389 -11.906 1.00 94.00 100 THR A CA 1
ATOM 755 C C . THR A 1 100 ? 1.316 9.054 -10.422 1.00 94.00 100 THR A C 1
ATOM 757 O O . THR A 1 100 ? 0.750 8.029 -10.032 1.00 94.00 100 THR A O 1
ATOM 760 N N . ASP A 1 101 ? 1.852 9.945 -9.613 1.00 93.62 101 ASP A N 1
ATOM 761 C CA . ASP A 1 101 ? 1.834 10.001 -8.153 1.00 93.62 101 ASP A CA 1
ATOM 762 C C . ASP A 1 101 ? 0.509 10.579 -7.622 1.00 93.62 101 ASP A C 1
ATOM 764 O O . ASP A 1 101 ? 0.479 11.559 -6.892 1.00 93.62 101 ASP A O 1
ATOM 768 N N . ASP A 1 102 ? -0.616 9.966 -8.003 1.00 96.44 102 ASP A N 1
ATOM 769 C CA . ASP A 1 102 ? -1.955 10.399 -7.575 1.00 96.44 102 ASP A CA 1
ATOM 770 C C . ASP A 1 102 ? -2.596 9.329 -6.684 1.00 96.44 102 ASP A C 1
ATOM 772 O O . ASP A 1 102 ? -3.225 8.381 -7.171 1.00 96.44 102 ASP A O 1
ATOM 776 N N . ALA A 1 103 ? -2.441 9.496 -5.368 1.00 97.12 103 ALA A N 1
ATOM 777 C CA . ALA A 1 103 ? -2.991 8.599 -4.354 1.00 97.12 103 ALA A CA 1
ATOM 778 C C . ALA A 1 103 ? -4.514 8.429 -4.491 1.00 97.12 103 ALA A C 1
ATOM 780 O O . ALA A 1 103 ? -5.037 7.313 -4.436 1.00 97.12 103 ALA A O 1
ATOM 781 N N . LYS A 1 104 ? -5.244 9.520 -4.759 1.00 97.69 104 LYS A N 1
ATOM 782 C CA . LYS A 1 104 ? -6.703 9.485 -4.926 1.00 97.69 104 LYS A CA 1
ATOM 783 C C . LYS A 1 104 ? -7.100 8.640 -6.134 1.00 97.69 104 LYS A C 1
ATOM 785 O O . LYS A 1 104 ? -8.095 7.918 -6.092 1.00 97.69 104 LYS A O 1
ATOM 790 N N . LYS A 1 105 ? -6.337 8.711 -7.229 1.00 98.06 105 LYS A N 1
ATOM 791 C CA . LYS A 1 105 ? -6.560 7.883 -8.422 1.00 98.06 105 LYS A CA 1
ATOM 792 C C . LYS A 1 105 ? -6.305 6.407 -8.152 1.00 98.06 105 LYS A C 1
ATOM 794 O O . LYS A 1 105 ? -7.077 5.593 -8.654 1.00 98.06 105 LYS A O 1
ATOM 799 N N . ILE A 1 106 ? -5.290 6.070 -7.356 1.00 98.38 106 ILE A N 1
ATOM 800 C CA . ILE A 1 106 ? -5.043 4.686 -6.930 1.00 98.38 106 ILE A CA 1
ATOM 801 C C . ILE A 1 106 ? -6.219 4.150 -6.121 1.00 98.38 106 ILE A C 1
ATOM 803 O O . ILE A 1 106 ? -6.766 3.104 -6.468 1.00 98.38 106 ILE A O 1
ATOM 807 N N . VAL A 1 107 ? -6.678 4.897 -5.115 1.00 98.75 107 VAL A N 1
ATOM 808 C CA . VAL A 1 107 ? -7.815 4.467 -4.290 1.00 98.75 107 VAL A CA 1
ATOM 809 C C . VAL A 1 107 ? -9.085 4.323 -5.127 1.00 98.75 107 VAL A C 1
ATOM 811 O O . VAL A 1 107 ? -9.764 3.305 -5.020 1.00 98.75 107 VAL A O 1
ATOM 814 N N . ARG A 1 108 ? -9.370 5.257 -6.046 1.00 98.62 108 ARG A N 1
ATOM 815 C CA . ARG A 1 108 ? -10.489 5.111 -6.996 1.00 98.62 108 ARG A CA 1
ATOM 816 C C . ARG A 1 108 ? -10.374 3.845 -7.847 1.00 98.62 108 ARG A C 1
ATOM 818 O O . ARG A 1 108 ? -11.376 3.168 -8.055 1.00 98.62 108 ARG A O 1
ATOM 825 N N . ALA A 1 109 ? -9.177 3.516 -8.334 1.00 98.44 109 ALA A N 1
ATOM 826 C CA . ALA A 1 109 ? -8.956 2.311 -9.131 1.00 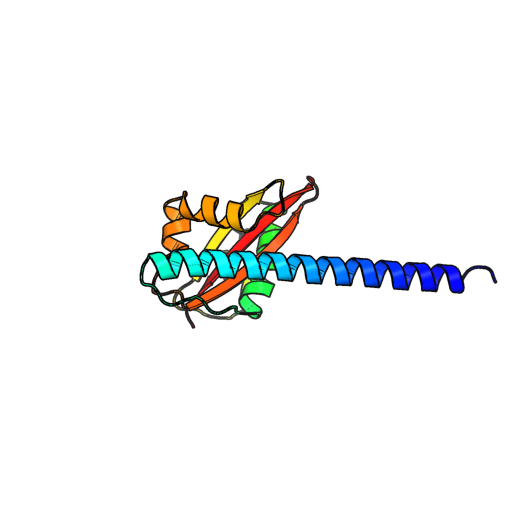98.44 109 ALA A CA 1
ATOM 827 C C . ALA A 1 109 ? -9.179 1.030 -8.309 1.00 98.44 109 ALA A C 1
ATOM 829 O O . ALA A 1 109 ? -9.817 0.096 -8.795 1.00 98.44 109 ALA A O 1
ATOM 830 N N . TRP A 1 110 ? -8.727 0.993 -7.051 1.00 98.62 110 TRP A N 1
ATOM 831 C CA . TRP A 1 110 ? -9.042 -0.109 -6.139 1.00 98.62 110 TRP A CA 1
ATOM 832 C C . TRP A 1 110 ? -10.541 -0.203 -5.849 1.00 98.62 110 TRP A C 1
ATOM 834 O O . TRP A 1 110 ? -11.106 -1.286 -5.951 1.00 98.62 110 TRP A O 1
ATOM 844 N N . MET A 1 111 ? -11.218 0.911 -5.579 1.00 98.81 111 MET A N 1
ATOM 845 C CA . MET A 1 111 ? -12.662 0.920 -5.317 1.00 98.81 111 MET A CA 1
ATOM 846 C C . MET A 1 111 ? -13.516 0.524 -6.528 1.00 98.81 111 MET A C 1
ATOM 848 O O . MET A 1 111 ? -14.634 0.036 -6.344 1.0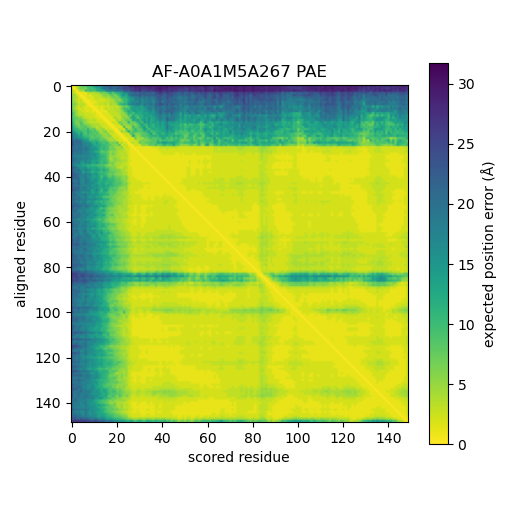0 98.81 111 MET A O 1
ATOM 852 N N . ALA A 1 112 ? -13.008 0.721 -7.747 1.00 98.62 112 ALA A N 1
ATOM 853 C CA . ALA A 1 112 ? -13.652 0.294 -8.988 1.00 98.62 112 ALA A CA 1
ATOM 854 C C . ALA A 1 112 ? -13.453 -1.203 -9.297 1.00 98.62 112 ALA A C 1
ATOM 856 O O . ALA A 1 112 ? -14.210 -1.768 -10.082 1.00 98.62 112 ALA A O 1
ATOM 857 N N . SER A 1 113 ? -12.460 -1.857 -8.685 1.00 98.38 113 SER A N 1
ATOM 858 C CA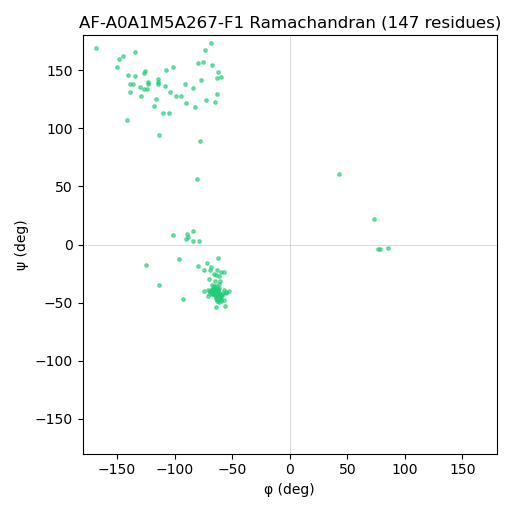 . SER A 1 113 ? -12.243 -3.301 -8.808 1.00 98.38 113 SER A CA 1
ATOM 859 C C . SER A 1 113 ? -13.011 -4.045 -7.709 1.00 98.38 113 SER A C 1
ATOM 861 O O . SER A 1 113 ? -12.744 -3.803 -6.532 1.00 98.38 113 SER A O 1
ATOM 863 N N . PRO A 1 114 ? -13.924 -4.982 -8.033 1.00 98.31 114 PRO A N 1
ATOM 864 C CA . PRO A 1 114 ? -14.693 -5.706 -7.021 1.00 98.31 114 PRO A CA 1
ATOM 865 C C . PRO A 1 114 ? -13.826 -6.422 -5.976 1.00 98.31 114 PRO A C 1
ATOM 867 O O . PRO A 1 114 ? -14.133 -6.365 -4.786 1.00 98.31 114 PRO A O 1
ATOM 870 N N . THR A 1 115 ? -12.722 -7.047 -6.396 1.00 97.31 115 THR A N 1
ATOM 871 C CA . THR A 1 115 ? -11.817 -7.782 -5.498 1.00 97.31 115 THR A CA 1
ATOM 872 C C . THR A 1 115 ? -11.028 -6.839 -4.592 1.00 97.31 115 THR A C 1
ATOM 874 O O . THR A 1 115 ? -10.970 -7.052 -3.383 1.00 97.31 115 THR A O 1
ATOM 877 N N . HIS A 1 116 ? -10.487 -5.745 -5.134 1.00 98.62 116 HIS A N 1
ATOM 878 C CA . HIS A 1 116 ? -9.750 -4.764 -4.334 1.00 98.62 116 HIS A CA 1
ATOM 879 C C . HIS A 1 116 ? -10.671 -3.989 -3.383 1.00 98.62 116 HIS A C 1
ATOM 881 O O . HIS A 1 116 ? -10.317 -3.759 -2.224 1.00 98.62 116 HIS A O 1
ATOM 887 N N . ARG A 1 117 ? -11.872 -3.619 -3.844 1.00 98.81 117 ARG A N 1
ATOM 888 C CA . ARG A 1 117 ? -12.913 -2.990 -3.024 1.00 98.81 117 ARG A CA 1
ATOM 889 C C . ARG A 1 117 ? -13.322 -3.890 -1.862 1.00 98.81 117 ARG A C 1
ATOM 891 O O . ARG A 1 117 ? -13.467 -3.393 -0.747 1.00 98.81 117 ARG A O 1
ATOM 898 N N . ALA A 1 118 ? -13.491 -5.192 -2.106 1.00 98.50 118 ALA A N 1
ATOM 899 C CA . ALA A 1 118 ? -13.831 -6.150 -1.057 1.00 98.50 118 ALA A CA 1
ATOM 900 C C . ALA A 1 118 ? -12.789 -6.142 0.068 1.00 98.50 118 ALA A C 1
ATOM 902 O O . ALA A 1 118 ? -13.176 -6.155 1.232 1.00 98.50 118 ALA A O 1
ATOM 903 N N . ASN A 1 119 ? -11.497 -6.018 -0.257 1.00 98.19 119 ASN A N 1
ATOM 904 C CA . ASN A 1 119 ? -10.454 -5.845 0.752 1.00 98.19 119 ASN A CA 1
ATOM 905 C C . ASN A 1 119 ? -10.612 -4.529 1.526 1.00 98.19 119 ASN A C 1
ATOM 907 O O . ASN A 1 119 ? -10.707 -4.551 2.750 1.00 98.19 119 ASN A O 1
ATOM 911 N N . LEU A 1 120 ? -10.700 -3.383 0.838 1.00 98.62 120 LEU A N 1
ATOM 912 C CA . LEU A 1 120 ? -10.764 -2.067 1.497 1.00 98.62 120 LEU A CA 1
ATOM 913 C C . LEU A 1 120 ? -11.981 -1.909 2.420 1.00 98.62 120 LEU A C 1
ATOM 915 O O . LEU A 1 120 ? -11.898 -1.209 3.430 1.00 98.62 120 LEU A O 1
ATOM 919 N N . LEU A 1 121 ? -13.096 -2.567 2.096 1.00 98.69 121 LEU A N 1
ATOM 920 C CA . LEU A 1 121 ? -14.342 -2.509 2.863 1.00 98.69 121 LEU A CA 1
ATOM 921 C C . LEU A 1 121 ? -14.569 -3.734 3.763 1.00 98.69 121 LEU A C 1
ATOM 923 O O . LEU A 1 121 ? -15.636 -3.877 4.360 1.00 98.69 121 LEU A O 1
ATOM 927 N N . ASN A 1 122 ? -13.588 -4.626 3.900 1.00 98.25 122 ASN A N 1
ATOM 928 C CA . ASN A 1 122 ? -13.712 -5.737 4.830 1.00 98.25 122 ASN A CA 1
ATOM 929 C C . ASN A 1 122 ? -13.581 -5.223 6.276 1.00 98.25 122 ASN A C 1
ATOM 931 O O . ASN A 1 122 ? -12.595 -4.580 6.651 1.00 98.25 122 ASN A O 1
ATOM 935 N N . ARG A 1 123 ? -14.597 -5.518 7.096 1.00 97.81 123 ARG A N 1
ATOM 936 C CA . ARG A 1 123 ? -14.673 -5.131 8.515 1.00 97.81 123 ARG A CA 1
ATOM 937 C C . ARG A 1 123 ? -13.651 -5.837 9.409 1.00 97.81 123 ARG A C 1
ATOM 939 O O . ARG A 1 123 ? -13.419 -5.375 10.518 1.00 97.81 123 ARG A O 1
ATOM 946 N N . HIS A 1 124 ? -13.088 -6.957 8.957 1.00 97.62 124 HIS A N 1
ATOM 947 C CA . HIS A 1 124 ? -12.086 -7.706 9.714 1.00 97.62 124 HIS A CA 1
ATOM 948 C C . HIS A 1 124 ? -10.718 -7.019 9.724 1.00 97.62 124 HIS A C 1
ATOM 950 O O . HIS A 1 124 ? -9.922 -7.274 10.624 1.00 97.62 124 HIS A O 1
ATOM 956 N N . TYR A 1 125 ? -10.452 -6.142 8.753 1.00 98.31 125 TYR A N 1
ATOM 957 C CA . TYR A 1 125 ? -9.229 -5.353 8.739 1.00 98.31 125 TYR A CA 1
ATOM 958 C C . TYR A 1 125 ? -9.378 -4.099 9.592 1.00 98.31 125 TYR A C 1
ATOM 960 O O . TYR A 1 125 ? -10.362 -3.353 9.489 1.00 98.31 125 TYR A O 1
ATOM 968 N N . THR A 1 126 ? -8.350 -3.865 10.395 1.00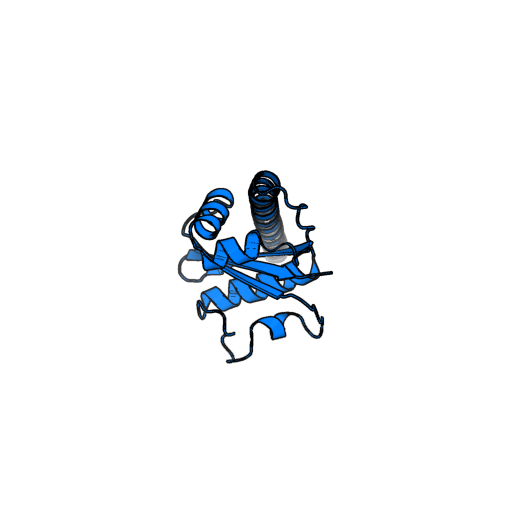 97.94 126 THR A N 1
ATOM 969 C CA . THR A 1 126 ? -8.209 -2.736 11.322 1.00 97.94 126 THR A CA 1
ATOM 970 C C . THR A 1 126 ? -6.921 -1.961 11.065 1.00 97.94 126 THR A C 1
ATOM 972 O O . THR A 1 126 ? -6.814 -0.807 11.474 1.00 97.94 126 THR A O 1
ATOM 975 N N . GLN A 1 127 ? -5.963 -2.562 10.355 1.00 97.88 127 GLN A N 1
ATOM 976 C CA . GLN A 1 127 ? -4.655 -1.989 10.078 1.00 97.88 127 GLN A CA 1
ATOM 977 C C . GLN A 1 127 ? -4.356 -1.980 8.579 1.00 97.88 127 GLN A C 1
ATOM 979 O O . GLN A 1 127 ? -4.801 -2.860 7.837 1.00 97.88 127 GLN A O 1
ATOM 984 N N . MET A 1 128 ? -3.579 -0.989 8.144 1.00 98.31 128 MET A N 1
ATOM 985 C CA . MET A 1 128 ? -3.079 -0.899 6.776 1.00 98.31 128 MET A CA 1
ATOM 986 C C . MET A 1 128 ? -1.624 -0.437 6.749 1.00 98.31 128 MET A C 1
ATOM 988 O O . MET A 1 128 ? -1.241 0.490 7.462 1.00 98.31 128 MET A O 1
ATOM 992 N N . GLY A 1 129 ? -0.835 -1.064 5.885 1.00 97.69 129 GLY A N 1
ATOM 993 C CA . GLY A 1 129 ? 0.445 -0.554 5.415 1.00 97.69 129 GLY A CA 1
ATOM 994 C C . GLY A 1 129 ? 0.365 -0.259 3.925 1.00 97.69 129 GLY A C 1
ATOM 995 O O . GLY A 1 129 ? -0.289 -0.991 3.181 1.00 97.69 129 GLY A O 1
ATOM 996 N N . ILE A 1 130 ? 1.011 0.816 3.488 1.00 98.44 130 ILE A N 1
ATOM 997 C CA . ILE A 1 130 ? 1.079 1.203 2.081 1.00 98.44 130 ILE A CA 1
ATOM 998 C C . ILE A 1 130 ? 2.552 1.295 1.712 1.00 98.44 130 ILE A C 1
ATOM 1000 O O . ILE A 1 130 ? 3.353 1.744 2.523 1.00 98.44 130 ILE A O 1
ATOM 1004 N N . GLY A 1 131 ? 2.893 0.833 0.516 1.00 97.69 131 GLY A N 1
ATOM 1005 C CA . GLY A 1 131 ? 4.212 0.998 -0.071 1.00 97.69 131 GLY A CA 1
ATOM 1006 C C . GLY A 1 131 ? 4.093 1.436 -1.520 1.00 97.69 131 GLY A C 1
ATOM 1007 O O . GLY A 1 131 ? 3.177 1.015 -2.238 1.00 97.69 131 GLY A O 1
ATOM 1008 N N . VAL A 1 132 ? 5.026 2.278 -1.954 1.00 97.50 132 VAL A N 1
ATOM 1009 C CA . VAL A 1 132 ? 5.110 2.751 -3.336 1.00 97.50 132 VAL A CA 1
ATOM 1010 C C . VAL A 1 132 ? 6.559 2.772 -3.803 1.00 97.50 132 VAL A C 1
ATOM 1012 O O . VAL A 1 132 ? 7.449 3.277 -3.128 1.00 97.50 132 VAL A O 1
ATOM 1015 N N . THR A 1 133 ? 6.825 2.210 -4.978 1.00 96.00 133 THR A N 1
ATOM 1016 C CA . THR A 1 133 ? 8.174 2.157 -5.556 1.00 96.00 133 THR A CA 1
ATOM 1017 C C . THR A 1 133 ? 8.131 2.508 -7.033 1.00 96.00 133 THR A C 1
ATOM 1019 O O . THR A 1 133 ? 7.251 2.063 -7.768 1.00 96.00 133 THR A O 1
ATOM 1022 N N . ARG A 1 134 ? 9.096 3.310 -7.493 1.00 95.88 134 ARG A N 1
ATOM 1023 C CA . ARG A 1 134 ? 9.288 3.560 -8.923 1.00 95.88 134 ARG A CA 1
ATOM 1024 C C . ARG A 1 134 ? 10.090 2.416 -9.539 1.00 95.88 134 ARG A C 1
ATOM 1026 O O . ARG A 1 134 ? 11.230 2.191 -9.146 1.00 95.88 134 ARG A O 1
ATOM 1033 N N . GLY A 1 135 ? 9.492 1.713 -10.494 1.00 95.00 135 GLY A N 1
ATOM 1034 C CA . GLY A 1 135 ? 10.153 0.657 -11.254 1.00 95.00 135 GLY A CA 1
ATOM 1035 C C . GLY A 1 135 ? 11.143 1.210 -12.279 1.00 95.00 135 GLY A C 1
ATOM 1036 O O . GLY A 1 135 ? 11.136 2.399 -12.610 1.00 95.00 135 GLY A O 1
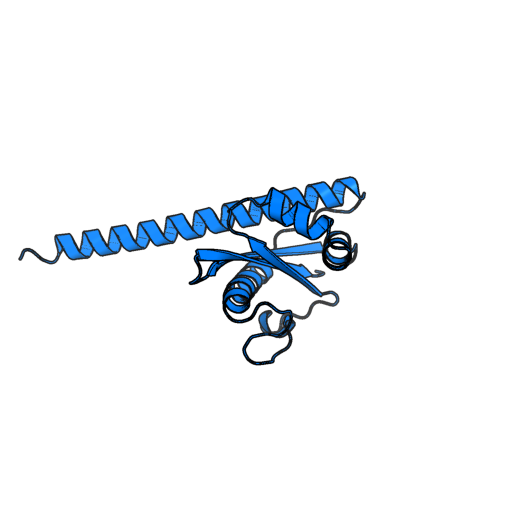ATOM 1037 N N . ALA A 1 136 ? 11.980 0.324 -12.822 1.00 93.56 136 ALA A N 1
ATOM 1038 C CA . ALA A 1 136 ? 12.954 0.666 -13.865 1.00 93.56 136 ALA A CA 1
ATOM 1039 C C . ALA A 1 136 ? 12.295 1.153 -15.172 1.00 93.56 136 ALA A C 1
ATOM 1041 O O . ALA A 1 136 ? 12.910 1.873 -15.952 1.00 93.56 136 ALA A O 1
ATOM 1042 N N . ASP A 1 137 ? 11.026 0.803 -15.387 1.00 94.62 137 ASP A N 1
ATOM 1043 C CA . ASP A 1 137 ? 10.184 1.276 -16.490 1.00 94.62 137 ASP A CA 1
ATOM 1044 C C . ASP A 1 137 ? 9.603 2.690 -16.261 1.00 94.62 137 ASP A C 1
ATOM 1046 O O . ASP A 1 137 ? 8.809 3.185 -17.065 1.00 94.62 137 ASP A O 1
ATOM 1050 N N . GLY A 1 138 ? 9.960 3.337 -15.147 1.00 94.94 138 GLY A N 1
ATOM 1051 C CA . GLY A 1 138 ? 9.493 4.663 -14.755 1.00 94.94 138 GLY A CA 1
ATOM 1052 C C . GLY A 1 138 ? 8.084 4.695 -14.158 1.00 94.94 138 GLY A C 1
ATOM 1053 O O . GLY A 1 138 ? 7.648 5.766 -13.720 1.00 94.94 138 GLY A O 1
ATOM 1054 N N . ARG A 1 139 ? 7.368 3.564 -14.101 1.00 97.38 139 ARG A N 1
ATOM 1055 C CA . ARG A 1 139 ? 6.027 3.467 -13.503 1.00 97.38 139 ARG A CA 1
ATOM 1056 C C . ARG A 1 139 ? 6.128 3.382 -11.983 1.00 97.38 139 ARG A C 1
ATOM 1058 O O . ARG A 1 139 ? 7.147 2.975 -11.435 1.00 97.38 139 ARG A O 1
ATOM 1065 N N . LEU A 1 140 ? 5.063 3.777 -11.297 1.00 97.62 140 LEU A N 1
ATOM 1066 C CA . LEU A 1 140 ? 4.919 3.584 -9.858 1.00 97.62 140 LEU A CA 1
ATOM 1067 C C . LEU A 1 140 ? 4.141 2.297 -9.603 1.00 97.62 140 LEU A C 1
ATOM 1069 O O . LEU A 1 140 ? 3.050 2.118 -10.148 1.00 97.62 140 LEU A O 1
ATOM 1073 N N . TYR A 1 141 ? 4.703 1.439 -8.766 1.00 98.19 141 TYR A N 1
ATOM 1074 C CA . TYR A 1 141 ? 4.116 0.204 -8.271 1.00 98.19 141 TYR A CA 1
ATOM 1075 C C . TYR A 1 141 ? 3.665 0.436 -6.836 1.00 98.19 141 TYR A C 1
ATOM 1077 O O . TYR A 1 141 ? 4.421 0.979 -6.034 1.00 98.19 141 TYR A O 1
ATOM 1085 N N . TRP A 1 142 ? 2.431 0.052 -6.531 1.00 98.44 142 TRP A N 1
ATOM 1086 C CA . TRP A 1 142 ? 1.777 0.310 -5.254 1.00 98.44 142 TRP A CA 1
ATOM 1087 C C . TRP A 1 142 ? 1.343 -1.006 -4.634 1.00 98.44 142 TRP A C 1
ATOM 1089 O O . TRP A 1 142 ? 0.765 -1.846 -5.328 1.00 98.44 142 TRP A O 1
ATOM 1099 N N . ALA A 1 143 ? 1.549 -1.142 -3.331 1.00 98.56 143 ALA A N 1
ATOM 1100 C CA . ALA A 1 143 ? 1.016 -2.235 -2.539 1.00 98.56 143 ALA A CA 1
ATOM 1101 C C . ALA A 1 143 ? 0.301 -1.675 -1.307 1.00 98.56 143 ALA A C 1
ATOM 1103 O O . ALA A 1 143 ? 0.860 -0.874 -0.563 1.00 98.56 143 ALA A O 1
ATOM 1104 N N . GLY A 1 144 ? -0.944 -2.092 -1.100 1.00 98.44 144 GLY A N 1
ATOM 1105 C CA . GLY A 1 144 ? -1.691 -1.884 0.133 1.00 98.44 144 GLY A CA 1
ATOM 1106 C C . GLY A 1 144 ? -1.864 -3.220 0.839 1.00 98.44 144 GLY A C 1
ATOM 1107 O O . GLY A 1 144 ? -2.566 -4.089 0.324 1.00 98.44 144 GLY A O 1
ATOM 1108 N N . LEU A 1 145 ? -1.236 -3.383 1.999 1.00 98.25 145 LEU A N 1
ATOM 1109 C CA . LEU A 1 145 ? -1.391 -4.560 2.847 1.00 98.25 145 LEU A CA 1
ATOM 1110 C C . LEU A 1 145 ? -2.387 -4.249 3.957 1.00 98.25 145 LEU A C 1
ATOM 1112 O O . LEU A 1 145 ? -2.236 -3.254 4.663 1.00 98.25 145 LEU A O 1
ATOM 1116 N N . LEU A 1 146 ? -3.400 -5.096 4.106 1.00 98.25 146 LEU A N 1
ATOM 1117 C CA . LEU A 1 146 ? -4.425 -4.978 5.135 1.00 98.25 146 LEU A CA 1
ATOM 1118 C C . LEU A 1 146 ? -4.324 -6.156 6.090 1.00 98.25 146 LEU A C 1
ATOM 1120 O O . LEU A 1 146 ? -4.129 -7.291 5.652 1.00 98.25 146 LEU A O 1
ATOM 1124 N N . ALA A 1 147 ? -4.497 -5.897 7.381 1.00 97.06 147 ALA A N 1
ATOM 1125 C CA . ALA A 1 147 ? -4.504 -6.948 8.385 1.00 97.06 147 ALA A CA 1
ATOM 1126 C C . ALA A 1 147 ? -5.491 -6.663 9.521 1.00 97.06 147 ALA A C 1
ATOM 1128 O O . ALA A 1 147 ? -5.970 -5.533 9.690 1.00 97.06 147 ALA A O 1
ATOM 1129 N N . SER A 1 148 ? -5.831 -7.714 10.267 1.00 94.31 148 SER A N 1
ATOM 1130 C CA . SER A 1 148 ? -6.398 -7.550 11.607 1.00 94.31 148 SER A CA 1
ATOM 1131 C C . SER A 1 148 ? -5.339 -6.998 12.568 1.00 94.31 148 SER A C 1
ATOM 1133 O O . SER A 1 148 ? -4.169 -6.884 12.206 1.00 94.31 148 SER A O 1
ATOM 1135 N N . GLU A 1 149 ? -5.747 -6.663 13.792 1.00 82.88 149 GLU A N 1
ATOM 1136 C CA . GLU A 1 149 ? -4.7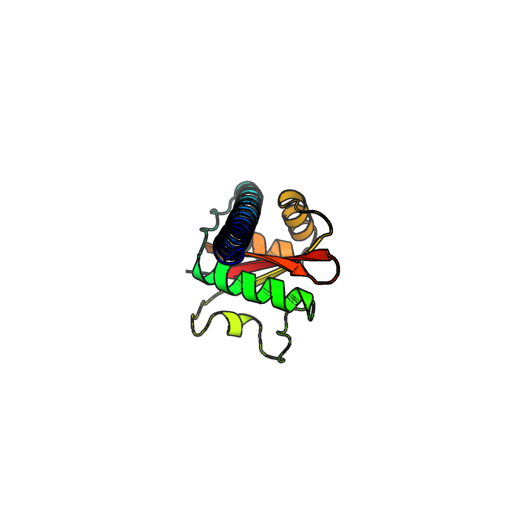96 -6.544 14.905 1.00 82.88 149 GLU A CA 1
ATOM 1137 C C . GLU A 1 149 ? -4.097 -7.883 15.178 1.00 82.88 149 GLU A C 1
ATOM 1139 O O . GLU A 1 149 ? -4.653 -8.941 14.772 1.00 82.88 149 GLU A O 1
#

Nearest PDB structures (foldseek):
  4ifa-assembly1_A  TM=9.097E-01  e=5.142E-09  Bacillus anthracis str. Ames
  4d53-assembly2_B  TM=8.596E-01  e=1.866E-07  Borreliella burgdorferi B31
  8th8-assembly1_P  TM=7.581E-01  e=5.525E-06  Tetrahymena thermophila
  8tid-assembly1_P  TM=7.624E-01  e=7.245E-06  Tetrahymena thermophila
  1yz6-assembly1_A  TM=4.035E-01  e=2.157E+00  Pyrococcus abyssi

Solvent-accessible surface area (backbone atoms only — not comparable to full-atom values): 8017 Å² total; per-residue (Å²): 137,83,54,66,68,55,51,51,51,49,51,53,52,51,54,50,54,50,54,52,51,53,54,50,46,54,51,44,36,50,46,32,53,50,49,48,32,52,55,20,48,76,69,75,41,78,61,60,41,84,33,72,69,41,19,55,33,11,36,54,45,5,48,40,35,54,78,38,80,59,83,46,40,83,87,71,44,61,54,73,68,58,48,76,86,66,84,52,93,38,75,46,77,39,77,49,76,39,86,64,96,47,36,65,59,52,48,51,53,34,60,71,32,73,72,41,27,50,56,71,66,36,82,69,44,43,29,34,9,43,16,66,29,74,30,96,86,67,32,38,19,33,20,38,29,35,23,28,118

Mean predicted aligned error: 6.17 Å